Protein AF-A0A1R0H8J6-F1 (afdb_monomer_lite)

Secondary structure (DSSP, 8-state):
-HHHHHHHHHHHHHHHHHHHHHHHHHHHHHHHHHTTS-------SSSGGGSPPPPPB-S-HHHHHHHHHHHHHHHHH-TT--HHHHHHHHHHHB-HHHHHHHHHS-S---

pLDDT: mean 82.16, std 16.61, range [40.5, 96.44]

Structure (mmCIF, N/CA/C/O backbone):
data_AF-A0A1R0H8J6-F1
#
_entry.id   AF-A0A1R0H8J6-F1
#
loop_
_atom_site.group_PDB
_atom_site.id
_atom_site.type_symbol
_atom_site.label_atom_id
_atom_site.label_alt_id
_atom_site.label_comp_id
_atom_site.label_asym_id
_atom_site.label_entity_id
_atom_site.label_seq_id
_atom_site.pdbx_PDB_ins_code
_atom_site.Cartn_x
_atom_site.Cartn_y
_atom_site.Cartn_z
_atom_site.occupancy
_atom_site.B_iso_or_equiv
_atom_site.auth_seq_id
_atom_site.auth_comp_id
_atom_site.auth_asym_id
_atom_site.auth_atom_id
_atom_site.pdbx_PDB_model_num
ATOM 1 N N . MET A 1 1 ? 53.174 -38.639 25.432 1.00 60.72 1 MET A N 1
ATOM 2 C CA . MET A 1 1 ? 52.891 -37.575 26.424 1.00 60.72 1 MET A CA 1
ATOM 3 C C . MET A 1 1 ? 52.262 -36.340 25.769 1.00 60.72 1 MET A C 1
ATOM 5 O O . MET A 1 1 ? 51.313 -35.809 26.323 1.00 60.72 1 MET A O 1
ATOM 9 N N . GLU A 1 2 ? 52.694 -35.931 24.570 1.00 61.66 2 GLU A N 1
ATOM 10 C CA . GLU A 1 2 ? 52.166 -34.741 23.866 1.00 61.66 2 GLU A CA 1
ATOM 11 C C . GLU A 1 2 ? 50.694 -34.831 23.417 1.00 61.66 2 GLU A C 1
ATOM 13 O O . GLU A 1 2 ? 49.959 -33.855 23.548 1.00 61.66 2 GLU A O 1
ATOM 18 N N . VAL A 1 3 ? 50.225 -36.005 22.975 1.00 67.19 3 VAL A N 1
ATOM 19 C CA . VAL A 1 3 ? 48.825 -36.213 22.536 1.00 67.19 3 VAL A CA 1
ATOM 20 C C . VAL A 1 3 ? 47.818 -35.886 23.652 1.00 67.19 3 VAL A C 1
ATOM 22 O O . VAL A 1 3 ? 46.812 -35.226 23.411 1.00 67.19 3 VAL A O 1
ATOM 25 N N . SER A 1 4 ? 48.144 -36.230 24.900 1.00 73.38 4 SER A N 1
ATOM 26 C CA . SER A 1 4 ? 47.299 -35.952 26.070 1.00 73.38 4 SER A CA 1
ATOM 27 C C . SER A 1 4 ? 47.217 -34.453 26.408 1.00 73.38 4 SER A C 1
ATOM 29 O O . SER A 1 4 ? 46.180 -33.967 26.863 1.00 73.38 4 SER A O 1
ATOM 31 N N . MET A 1 5 ? 48.280 -33.685 26.137 1.00 78.81 5 MET A N 1
ATOM 32 C CA . MET A 1 5 ? 48.264 -32.229 26.329 1.00 78.81 5 MET A CA 1
ATOM 33 C C . MET A 1 5 ? 47.375 -31.533 25.292 1.00 78.81 5 MET A C 1
ATOM 35 O O . MET A 1 5 ? 46.633 -30.611 25.637 1.00 78.81 5 MET A O 1
ATOM 39 N N . LEU A 1 6 ? 47.391 -32.012 24.045 1.00 85.69 6 LEU A N 1
ATOM 40 C CA . LEU A 1 6 ? 46.526 -31.508 22.978 1.00 85.69 6 LEU A CA 1
ATOM 41 C C . LEU A 1 6 ? 45.045 -31.828 23.233 1.00 85.69 6 LEU A C 1
ATOM 43 O O . LEU A 1 6 ? 44.179 -30.981 23.007 1.00 85.69 6 LEU A O 1
ATOM 47 N N . GLU A 1 7 ? 44.739 -33.023 23.733 1.00 85.38 7 GLU A N 1
ATOM 48 C CA . GLU A 1 7 ? 43.375 -33.410 24.116 1.00 85.38 7 GLU A CA 1
ATOM 49 C C . GLU A 1 7 ? 42.842 -32.542 25.258 1.00 85.38 7 GLU A C 1
ATOM 51 O O . GLU A 1 7 ? 41.727 -32.023 25.174 1.00 85.38 7 GLU A O 1
ATOM 56 N N . LYS A 1 8 ? 43.665 -32.300 26.285 1.00 87.56 8 LYS A N 1
ATOM 57 C CA . LYS A 1 8 ? 43.319 -31.416 27.404 1.00 87.56 8 LYS A CA 1
ATOM 58 C C . LYS A 1 8 ? 43.091 -29.971 26.948 1.00 87.56 8 LYS A C 1
ATOM 60 O O . LYS A 1 8 ? 42.125 -29.341 27.372 1.00 87.56 8 LYS A O 1
ATOM 65 N N . SER A 1 9 ? 43.934 -29.457 26.051 1.00 90.25 9 SER A N 1
ATOM 66 C CA . SER A 1 9 ? 43.767 -28.124 25.456 1.00 90.25 9 SER A CA 1
ATOM 67 C C . SER A 1 9 ? 42.462 -28.014 24.657 1.00 90.25 9 SER A C 1
ATOM 69 O O . SER A 1 9 ? 41.686 -27.075 24.844 1.00 90.25 9 SER A O 1
ATOM 71 N N . ASN A 1 10 ? 42.158 -29.017 23.830 1.00 91.81 10 ASN A N 1
ATOM 72 C CA . ASN A 1 10 ? 40.910 -29.060 23.071 1.00 91.81 10 ASN A CA 1
ATOM 73 C C . ASN A 1 10 ? 39.675 -29.160 23.968 1.00 91.81 10 ASN A C 1
ATOM 75 O O . ASN A 1 10 ? 38.646 -28.560 23.653 1.00 91.81 10 ASN A O 1
ATOM 79 N N . LEU A 1 11 ? 39.763 -29.902 25.071 1.00 93.00 11 LEU A N 1
ATOM 80 C CA . LEU A 1 11 ? 38.679 -30.008 26.038 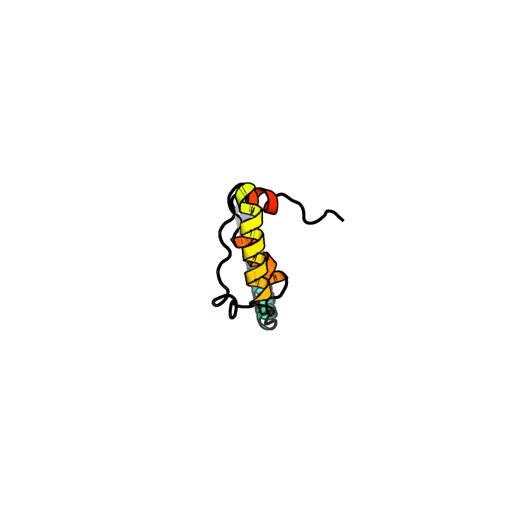1.00 93.00 11 LEU A CA 1
ATOM 81 C C . LEU A 1 11 ? 38.418 -28.662 26.724 1.00 93.00 11 LEU A C 1
ATOM 83 O O . LEU A 1 11 ? 37.272 -28.219 26.758 1.00 93.00 11 LEU A O 1
ATOM 87 N N . ASN A 1 12 ? 39.469 -27.972 27.170 1.00 93.88 12 ASN A N 1
ATOM 88 C CA . ASN A 1 12 ? 39.354 -26.639 27.767 1.00 93.88 12 ASN A CA 1
ATOM 89 C C . ASN A 1 12 ? 38.713 -25.640 26.798 1.00 93.88 12 ASN A C 1
ATOM 91 O O . ASN A 1 12 ? 37.773 -24.941 27.166 1.00 93.88 12 ASN A O 1
ATOM 95 N N . ARG A 1 13 ? 39.140 -25.648 25.531 1.00 93.56 13 ARG A N 1
ATOM 96 C CA . ARG A 1 13 ? 38.556 -24.792 24.492 1.00 93.56 13 ARG A CA 1
ATOM 97 C C . ARG A 1 13 ? 37.073 -25.094 24.256 1.00 93.56 13 ARG A C 1
ATOM 99 O O . ARG A 1 13 ? 36.280 -24.183 24.050 1.00 93.56 13 ARG A O 1
ATOM 106 N N . LYS A 1 14 ? 36.673 -26.371 24.273 1.00 92.12 14 LYS A N 1
ATOM 107 C CA . LYS A 1 14 ? 35.258 -26.763 24.137 1.00 92.12 14 LYS A CA 1
ATOM 108 C C . LYS A 1 14 ? 34.418 -26.279 25.320 1.00 92.12 14 LYS A C 1
ATOM 110 O O . LYS A 1 14 ? 33.290 -25.843 25.102 1.00 92.12 14 LYS A O 1
ATOM 115 N N . ILE A 1 15 ? 34.960 -26.343 26.536 1.00 95.81 15 ILE A N 1
ATOM 116 C CA . ILE A 1 15 ? 34.291 -25.858 27.751 1.00 95.81 15 ILE A CA 1
ATOM 117 C C . ILE A 1 15 ? 34.089 -24.343 27.677 1.00 95.81 15 ILE A C 1
ATOM 119 O O . ILE A 1 15 ? 32.974 -23.872 27.880 1.00 95.81 15 ILE A O 1
ATOM 123 N N . GLU A 1 16 ? 35.128 -23.596 27.310 1.00 95.12 16 GLU A N 1
ATOM 124 C CA . GLU A 1 16 ? 35.064 -22.138 27.164 1.00 95.12 16 GLU A CA 1
ATOM 125 C C . GLU A 1 16 ? 34.020 -21.722 26.115 1.00 95.12 16 GLU A C 1
ATOM 127 O O . GLU A 1 16 ? 33.158 -20.884 26.377 1.00 95.12 16 GLU A O 1
ATOM 132 N N . VAL A 1 17 ? 34.009 -22.386 24.953 1.00 94.81 17 VAL A N 1
ATOM 133 C CA . VAL A 1 17 ? 32.996 -22.145 23.912 1.00 94.81 17 VAL A CA 1
ATOM 134 C C . VAL A 1 17 ? 31.582 -22.441 24.418 1.00 94.81 17 VAL A C 1
ATOM 136 O O . VAL A 1 17 ? 30.652 -21.693 24.111 1.00 94.81 17 VAL A O 1
ATOM 139 N N . ALA A 1 18 ? 31.391 -23.511 25.192 1.00 95.06 18 ALA A N 1
ATOM 140 C CA . ALA A 1 18 ? 30.084 -23.850 25.748 1.00 95.06 18 ALA A CA 1
ATOM 141 C C . ALA A 1 18 ? 29.602 -22.808 26.774 1.00 95.06 18 ALA A C 1
ATOM 143 O O . ALA A 1 18 ? 28.419 -22.454 26.774 1.00 95.06 18 ALA A O 1
ATOM 144 N N . GLN A 1 19 ? 30.507 -22.279 27.602 1.00 95.38 19 GLN A N 1
ATOM 145 C CA . GLN A 1 19 ? 30.206 -21.210 28.557 1.00 95.38 19 GLN A CA 1
ATOM 146 C C . GLN A 1 19 ? 29.795 -19.928 27.832 1.00 95.38 19 GLN A C 1
ATOM 148 O O . GLN A 1 19 ? 28.710 -19.413 28.089 1.00 95.38 19 GLN A O 1
ATOM 153 N N . ILE A 1 20 ? 30.582 -19.484 26.847 1.00 96.44 20 ILE A N 1
ATOM 154 C CA . ILE A 1 20 ? 30.263 -18.298 26.034 1.00 96.44 20 ILE A CA 1
ATOM 155 C C . ILE A 1 20 ? 28.891 -18.445 25.370 1.00 96.44 20 ILE A C 1
ATOM 157 O O . ILE A 1 20 ? 28.079 -17.521 25.398 1.00 96.44 20 ILE A O 1
ATOM 161 N N . LYS A 1 21 ? 28.596 -19.621 24.802 1.00 93.88 21 LYS A N 1
ATOM 162 C CA . LYS A 1 21 ? 27.307 -19.877 24.150 1.00 93.88 21 LYS A CA 1
ATOM 163 C C . LYS A 1 21 ? 26.140 -19.793 25.139 1.00 93.88 21 LYS A C 1
ATOM 165 O O . LYS A 1 21 ? 25.091 -19.255 24.799 1.00 93.88 21 LYS A O 1
ATOM 170 N N . THR A 1 22 ? 26.327 -20.316 26.348 1.00 94.94 22 THR A N 1
ATOM 171 C CA . THR A 1 22 ? 25.311 -20.295 27.410 1.00 94.94 22 THR A CA 1
ATOM 172 C C . THR A 1 22 ? 25.025 -18.865 27.865 1.00 94.94 22 THR A C 1
ATOM 174 O O . THR A 1 22 ? 23.866 -18.460 27.913 1.00 94.94 22 THR A O 1
ATOM 177 N N . GLU A 1 23 ? 26.072 -18.078 28.112 1.00 94.31 23 GLU A N 1
ATOM 178 C CA . GLU A 1 23 ? 25.958 -16.667 28.492 1.00 94.31 23 GLU A CA 1
ATOM 179 C C . GLU A 1 23 ? 25.282 -15.832 27.395 1.00 94.31 23 GLU A C 1
ATOM 181 O O . GLU A 1 23 ? 24.397 -15.030 27.686 1.00 94.31 23 GLU A O 1
ATOM 186 N N . TYR A 1 24 ? 25.626 -16.072 26.126 1.00 94.12 24 TYR A N 1
ATOM 187 C CA . TYR A 1 24 ? 25.006 -15.405 24.979 1.00 94.12 24 TYR A CA 1
ATOM 188 C C . TYR A 1 24 ? 23.499 -15.676 24.887 1.00 94.12 24 TYR A C 1
ATOM 190 O O . TYR A 1 24 ? 22.706 -14.748 24.724 1.00 94.12 24 TYR A O 1
ATOM 198 N N . TYR A 1 25 ? 23.079 -16.938 25.031 1.00 93.38 25 TYR A N 1
ATOM 199 C CA . TYR A 1 25 ? 21.651 -17.264 25.038 1.00 93.38 25 TYR A CA 1
ATOM 200 C C . TYR A 1 25 ? 20.925 -16.672 26.246 1.00 93.38 25 TYR A C 1
ATOM 202 O O . TYR A 1 25 ? 19.789 -16.222 26.094 1.00 93.38 25 TYR A O 1
ATOM 210 N N . ARG A 1 26 ? 21.572 -16.622 27.419 1.00 91.81 26 ARG A N 1
ATOM 211 C CA . ARG A 1 26 ? 21.002 -15.978 28.607 1.00 91.81 26 ARG A CA 1
ATOM 212 C C . ARG A 1 26 ? 20.765 -14.485 28.368 1.00 91.81 26 ARG A C 1
ATOM 214 O O . ARG A 1 26 ? 19.650 -14.023 28.579 1.00 91.81 26 ARG A O 1
ATOM 221 N N . GLN A 1 27 ? 21.756 -13.771 27.831 1.00 90.06 27 GLN A N 1
ATOM 222 C CA . GLN A 1 27 ? 21.631 -12.346 27.495 1.00 90.06 27 GLN A CA 1
ATOM 223 C C . GLN A 1 27 ? 20.503 -12.084 26.487 1.00 90.06 27 GLN A C 1
ATOM 225 O O . GLN A 1 27 ? 19.745 -11.133 26.650 1.00 90.06 27 GLN A O 1
ATOM 230 N N . ILE A 1 28 ? 20.343 -12.932 25.462 1.00 86.12 28 ILE A N 1
ATOM 231 C CA . ILE A 1 28 ? 19.224 -12.807 24.511 1.00 86.12 28 ILE A CA 1
ATOM 232 C C . ILE A 1 28 ? 17.874 -13.019 25.202 1.00 86.12 28 ILE A C 1
ATOM 234 O O . ILE A 1 28 ? 16.926 -12.298 24.894 1.00 86.12 28 ILE A O 1
ATOM 238 N N . SER A 1 29 ? 17.771 -13.998 26.105 1.00 84.12 29 SER A N 1
ATOM 239 C CA . SER A 1 29 ? 16.536 -14.250 26.855 1.00 84.12 29 SER A CA 1
ATOM 240 C C . SER A 1 29 ? 16.175 -13.055 27.731 1.00 84.12 29 SER A C 1
ATOM 242 O O . SER A 1 29 ? 15.065 -12.552 27.629 1.00 84.12 29 SER A O 1
ATOM 244 N N . GLU A 1 30 ? 17.130 -12.539 28.507 1.00 85.06 30 GLU A N 1
ATOM 245 C CA . GLU A 1 30 ? 16.944 -11.368 29.374 1.00 85.06 30 GLU A CA 1
ATOM 246 C C . GLU A 1 30 ? 16.543 -10.120 28.564 1.00 85.06 30 GLU A C 1
ATOM 248 O O . GLU A 1 30 ? 15.624 -9.389 28.942 1.00 85.06 30 GLU A O 1
ATOM 253 N N . LEU A 1 31 ? 17.170 -9.902 27.400 1.00 78.00 31 LEU A N 1
ATOM 254 C CA . LEU A 1 31 ? 16.806 -8.815 26.486 1.00 78.00 31 LEU A CA 1
ATOM 255 C C . LEU A 1 31 ? 15.403 -8.996 25.889 1.00 78.00 31 LEU A C 1
ATOM 257 O O . LEU A 1 31 ? 14.677 -8.013 25.743 1.00 78.00 31 LEU A O 1
ATOM 261 N N . ASN A 1 32 ? 14.997 -10.217 25.545 1.00 70.50 32 ASN A N 1
ATOM 262 C CA . ASN A 1 32 ? 13.650 -10.480 25.037 1.00 70.50 32 ASN A CA 1
ATOM 263 C C . ASN A 1 32 ? 12.584 -10.354 26.130 1.00 70.50 32 ASN A C 1
ATOM 265 O O . ASN A 1 32 ? 11.529 -9.789 25.856 1.00 70.50 32 ASN A O 1
ATOM 269 N N . ASP A 1 33 ? 12.866 -10.783 27.358 1.00 65.56 33 ASP A N 1
ATOM 270 C CA . ASP A 1 33 ? 11.950 -10.631 28.491 1.00 65.56 33 ASP A CA 1
ATOM 271 C C . ASP A 1 33 ? 11.751 -9.147 28.836 1.00 65.56 33 ASP A C 1
ATOM 273 O O . ASP A 1 33 ? 10.617 -8.709 29.031 1.00 65.56 33 ASP A O 1
ATOM 277 N N . SER A 1 34 ? 12.809 -8.328 28.770 1.00 58.12 34 SER A N 1
ATOM 278 C CA . SER A 1 34 ? 12.708 -6.866 28.944 1.00 58.12 34 SER A CA 1
ATOM 279 C C . SER A 1 34 ? 11.901 -6.150 27.846 1.00 58.12 34 SER A C 1
ATOM 281 O O . SER A 1 34 ? 11.381 -5.060 28.073 1.00 58.12 34 SER A O 1
ATOM 283 N N . ARG A 1 35 ? 11.736 -6.772 26.669 1.00 55.28 35 ARG A N 1
ATOM 284 C CA . ARG A 1 35 ? 10.888 -6.270 25.571 1.00 55.28 35 ARG A CA 1
ATOM 285 C C . ARG A 1 35 ? 9.414 -6.645 25.720 1.00 55.28 35 ARG A C 1
ATOM 287 O O . ARG A 1 35 ? 8.604 -6.172 24.931 1.00 55.28 35 ARG A O 1
ATOM 294 N N . THR A 1 36 ? 9.046 -7.473 26.701 1.00 52.16 36 THR A N 1
ATOM 295 C CA . THR A 1 36 ? 7.637 -7.850 26.933 1.00 52.16 36 THR A CA 1
ATOM 296 C C . THR A 1 36 ? 6.862 -6.848 27.793 1.00 52.16 36 THR A C 1
ATOM 298 O O . THR A 1 36 ? 5.641 -6.947 27.878 1.00 52.16 36 THR A O 1
ATOM 301 N N . SER A 1 37 ? 7.537 -5.854 28.381 1.00 52.59 37 SER A N 1
ATOM 302 C CA . SER A 1 37 ? 6.900 -4.744 29.110 1.00 52.59 37 SER A CA 1
ATOM 303 C C . SER A 1 37 ? 6.636 -3.500 28.263 1.00 52.59 37 SER A C 1
ATOM 305 O O . SER A 1 37 ? 5.858 -2.648 28.685 1.00 52.59 37 SER A O 1
ATOM 307 N N . ASP A 1 38 ? 7.195 -3.424 27.057 1.00 45.88 38 ASP A N 1
ATOM 308 C CA . ASP A 1 38 ? 6.718 -2.476 26.063 1.00 45.88 38 ASP A CA 1
ATOM 309 C C . ASP A 1 38 ? 5.674 -3.194 25.215 1.00 45.88 38 ASP A C 1
ATOM 311 O O . ASP A 1 38 ? 5.973 -3.833 24.203 1.00 45.88 38 ASP A O 1
ATOM 315 N N . ASP A 1 39 ? 4.415 -3.032 25.619 1.00 47.84 39 ASP A N 1
ATOM 316 C CA . ASP A 1 39 ? 3.285 -2.953 24.697 1.00 47.84 39 ASP A CA 1
ATOM 317 C C . ASP A 1 39 ? 3.548 -1.793 23.719 1.00 47.84 39 ASP A C 1
ATOM 319 O O . ASP A 1 39 ? 2.876 -0.763 23.696 1.00 47.84 39 ASP A O 1
ATOM 323 N N . SER A 1 40 ? 4.571 -1.945 22.877 1.00 47.19 40 SER A N 1
ATOM 324 C CA . SER A 1 40 ? 4.555 -1.351 21.565 1.00 47.19 40 SER A CA 1
ATOM 325 C C . SER A 1 40 ? 3.430 -2.079 20.866 1.00 47.19 40 SER A C 1
ATOM 327 O O . SER A 1 40 ? 3.608 -3.140 20.263 1.00 47.19 40 SER A O 1
ATOM 329 N N . SER A 1 41 ? 2.244 -1.496 21.019 1.00 44.69 41 SER A N 1
ATOM 330 C CA . SER A 1 41 ? 1.149 -1.538 20.079 1.00 44.69 41 SER A CA 1
ATOM 331 C C . SER A 1 41 ? 1.729 -1.282 18.680 1.00 44.69 41 SER A C 1
ATOM 333 O O . SER A 1 41 ? 1.568 -0.217 18.079 1.00 44.69 41 SER A O 1
ATOM 335 N N . CYS A 1 42 ? 2.376 -2.297 18.112 1.00 40.50 42 CYS A N 1
ATOM 336 C CA . CYS A 1 42 ? 2.378 -2.546 16.696 1.00 40.50 42 CYS A CA 1
ATOM 337 C C . CYS A 1 42 ? 0.910 -2.792 16.401 1.00 40.50 42 CYS A C 1
ATOM 339 O O . CYS A 1 42 ? 0.401 -3.896 16.596 1.00 40.50 42 CYS A O 1
ATOM 341 N N . GLY A 1 43 ? 0.219 -1.683 16.118 1.00 42.91 43 GLY A N 1
ATOM 342 C CA . GLY A 1 43 ? -1.221 -1.576 16.048 1.00 42.91 43 GLY A CA 1
ATOM 343 C C . GLY A 1 43 ? -1.751 -2.710 15.203 1.00 42.91 43 GLY A C 1
ATOM 344 O O . GLY A 1 43 ? -1.752 -2.650 13.973 1.00 42.91 43 GLY A O 1
ATOM 345 N N . ARG A 1 44 ? -2.195 -3.764 15.885 1.00 42.06 44 ARG A N 1
ATOM 346 C CA . ARG A 1 44 ? -2.857 -4.903 15.288 1.00 42.06 44 ARG A CA 1
ATOM 347 C C . ARG A 1 44 ? -4.169 -4.373 14.741 1.00 42.06 44 ARG A C 1
ATOM 349 O O . ARG A 1 44 ? -5.160 -4.257 15.454 1.00 42.06 44 ARG A O 1
ATOM 356 N N . SER A 1 45 ? -4.108 -3.969 13.476 1.00 50.44 45 SER A N 1
ATOM 357 C CA . SER A 1 45 ? -5.159 -3.993 12.465 1.00 50.44 45 SER A CA 1
ATOM 358 C C . SER A 1 45 ? -6.571 -4.141 13.038 1.00 50.44 45 SER A C 1
ATOM 360 O O . SER A 1 45 ? -7.134 -5.235 13.071 1.00 50.44 45 SER A O 1
ATOM 362 N N . THR A 1 46 ? -7.157 -3.044 13.519 1.00 45.06 46 THR A N 1
ATOM 363 C CA . THR A 1 46 ? -8.534 -3.075 14.050 1.00 45.06 46 THR A CA 1
ATOM 364 C C . THR A 1 46 ? -9.467 -2.006 13.488 1.00 45.06 46 THR A C 1
ATOM 366 O O . THR A 1 46 ? -10.642 -2.014 13.834 1.00 45.06 46 THR A O 1
ATOM 369 N N . LYS A 1 47 ? -9.039 -1.157 12.538 1.00 50.81 47 LYS A N 1
ATOM 370 C CA . LYS A 1 47 ? -9.970 -0.236 11.839 1.00 50.81 47 LYS A CA 1
ATOM 371 C C . LYS A 1 47 ? -9.823 -0.100 10.322 1.00 50.81 47 LYS A C 1
ATOM 373 O O . LYS A 1 47 ? -10.641 0.585 9.722 1.00 50.81 47 LYS A O 1
ATOM 378 N N . ILE A 1 48 ? -8.865 -0.769 9.676 1.00 54.94 48 ILE A N 1
ATOM 379 C CA . ILE A 1 48 ? -8.737 -0.694 8.204 1.00 54.94 48 ILE A CA 1
ATOM 380 C C . ILE A 1 48 ? -9.725 -1.639 7.497 1.00 54.94 48 ILE A C 1
ATOM 382 O O . ILE A 1 48 ? -10.104 -1.386 6.363 1.00 54.94 48 ILE A O 1
ATOM 386 N N . LYS A 1 49 ? -10.233 -2.680 8.177 1.00 60.72 49 LYS A N 1
ATOM 387 C CA . LYS A 1 49 ? -11.134 -3.686 7.575 1.00 60.72 49 LYS A CA 1
ATOM 388 C C . LYS A 1 49 ? -12.430 -3.115 6.977 1.00 60.72 49 LYS A C 1
ATOM 390 O O . LYS A 1 49 ? -13.038 -3.775 6.146 1.00 60.72 49 LYS A O 1
ATOM 395 N N . ASN A 1 50 ? -12.825 -1.907 7.385 1.00 76.19 50 ASN A N 1
ATOM 396 C CA . ASN A 1 50 ? -14.051 -1.252 6.926 1.00 76.19 50 ASN A CA 1
ATOM 397 C C . ASN A 1 50 ? -13.786 -0.120 5.921 1.00 76.19 50 ASN A C 1
ATOM 399 O O . ASN A 1 50 ? -14.733 0.532 5.493 1.00 76.19 50 ASN A O 1
ATOM 403 N N . VAL A 1 51 ? -12.523 0.149 5.574 1.00 84.94 51 VAL A N 1
ATOM 404 C CA . VAL A 1 51 ? -12.178 1.152 4.563 1.00 84.94 51 VAL A CA 1
ATOM 405 C C . VAL A 1 51 ? -12.222 0.478 3.190 1.00 8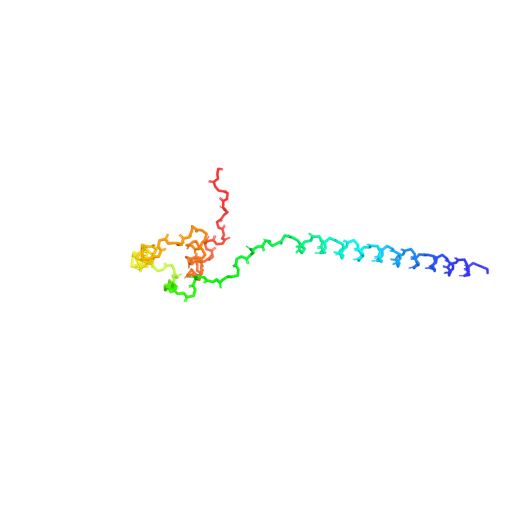4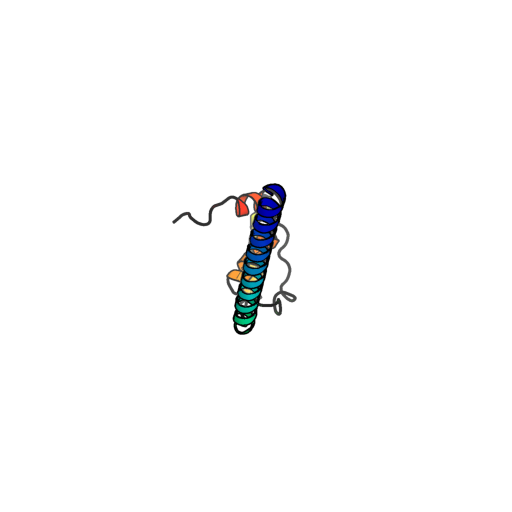.94 51 VAL A C 1
ATOM 407 O O . VAL A 1 51 ? -11.610 -0.580 3.021 1.00 84.94 51 VAL A O 1
ATOM 410 N N . PRO A 1 52 ? -12.916 1.060 2.199 1.00 85.88 52 PRO A N 1
ATOM 411 C CA . PRO A 1 52 ? -12.895 0.574 0.832 1.00 85.88 52 PRO A CA 1
ATOM 412 C C . PRO A 1 52 ? -11.463 0.474 0.312 1.00 85.88 52 PRO A C 1
ATOM 414 O O . PRO A 1 52 ? -10.648 1.379 0.500 1.00 85.88 52 PRO A O 1
ATOM 417 N N . LYS A 1 53 ? -11.162 -0.632 -0.366 1.00 90.38 53 LYS A N 1
ATOM 418 C CA . LYS A 1 53 ? -9.856 -0.829 -0.988 1.00 90.38 53 LYS A CA 1
ATOM 419 C C . LYS A 1 53 ? -9.664 0.175 -2.126 1.00 90.38 53 LYS A C 1
ATOM 421 O O . LYS A 1 53 ? -10.542 0.325 -2.975 1.00 90.38 53 LYS A O 1
ATOM 426 N N . ILE A 1 54 ? -8.497 0.816 -2.169 1.00 93.38 54 ILE A N 1
ATOM 427 C CA . ILE A 1 54 ? -8.116 1.687 -3.284 1.00 93.38 54 ILE A CA 1
ATOM 428 C C . ILE A 1 54 ? -7.895 0.814 -4.538 1.00 93.38 54 ILE A C 1
ATOM 430 O O . ILE A 1 54 ? -7.176 -0.189 -4.454 1.00 93.38 54 ILE A O 1
ATOM 434 N N . PRO A 1 55 ? -8.495 1.159 -5.696 1.00 92.00 55 PRO A N 1
ATOM 435 C CA . PRO A 1 55 ? -8.248 0.454 -6.950 1.00 92.00 55 PRO A CA 1
ATOM 436 C C . PRO A 1 55 ? -6.760 0.426 -7.306 1.00 92.00 55 PRO A C 1
ATOM 438 O O . PRO A 1 55 ? -6.037 1.385 -7.048 1.00 92.00 55 PRO A O 1
ATOM 441 N N . ILE A 1 56 ? -6.306 -0.661 -7.924 1.00 93.88 56 ILE A N 1
ATOM 442 C CA . ILE A 1 56 ? -4.898 -0.816 -8.299 1.00 93.88 56 ILE A CA 1
ATOM 443 C C . ILE A 1 56 ? -4.495 0.240 -9.340 1.00 93.88 56 ILE A C 1
ATOM 445 O O . ILE A 1 56 ? -5.248 0.510 -10.279 1.00 93.88 56 ILE A O 1
ATOM 449 N N . PHE A 1 57 ? -3.290 0.793 -9.195 1.00 93.69 57 PHE A N 1
ATOM 450 C CA . PHE A 1 57 ? -2.676 1.698 -10.161 1.00 93.69 57 PHE A CA 1
ATOM 451 C C . PHE A 1 57 ? -1.365 1.125 -10.717 1.00 93.69 57 PHE A C 1
ATOM 453 O O . PHE A 1 57 ? -0.435 0.820 -9.973 1.00 93.69 57 PHE A O 1
ATOM 460 N N . GLU A 1 58 ? -1.304 1.017 -12.046 1.00 89.88 58 GLU A N 1
ATOM 461 C CA . GLU A 1 58 ? -0.186 0.465 -12.831 1.00 89.88 58 GLU A CA 1
ATOM 462 C C . GLU A 1 58 ? 0.306 1.492 -13.870 1.00 89.88 58 GLU A C 1
ATOM 464 O O . GLU A 1 58 ? 0.398 1.190 -15.054 1.00 89.88 58 GLU A O 1
ATOM 469 N N . GLU A 1 59 ? 0.544 2.744 -13.462 1.00 84.56 59 GLU A N 1
ATOM 470 C CA . GLU A 1 59 ? 1.189 3.779 -14.306 1.00 84.56 59 GLU A CA 1
ATOM 471 C C . GLU A 1 59 ? 0.371 4.280 -15.524 1.00 84.56 59 GLU A C 1
ATOM 473 O O . GLU A 1 59 ? 0.838 5.050 -16.362 1.00 84.56 59 GLU A O 1
ATOM 478 N N . LYS A 1 60 ? -0.909 3.919 -15.630 1.00 85.56 60 LYS A N 1
ATOM 479 C CA . LYS A 1 60 ? -1.768 4.370 -16.737 1.00 85.56 60 LYS A CA 1
ATOM 480 C C . LYS A 1 60 ? -2.166 5.843 -16.574 1.00 85.56 60 LYS A C 1
ATOM 482 O O . LYS A 1 60 ? -3.178 6.143 -15.933 1.00 85.56 60 LYS A O 1
ATOM 487 N N . LEU A 1 61 ? -1.427 6.749 -17.225 1.00 82.44 61 LEU A N 1
ATOM 488 C CA . LEU A 1 61 ? -1.631 8.212 -17.189 1.00 82.44 61 LEU A CA 1
ATOM 489 C C . LEU A 1 61 ? -3.088 8.641 -17.437 1.00 82.44 61 LEU A C 1
ATOM 491 O O . LEU A 1 61 ? -3.628 9.460 -16.699 1.00 82.44 61 LEU A O 1
ATOM 495 N N . ILE A 1 62 ? -3.765 8.029 -18.414 1.00 85.94 62 ILE A N 1
ATOM 496 C CA . ILE A 1 62 ? -5.168 8.336 -18.763 1.00 85.94 62 ILE A CA 1
ATOM 497 C C . ILE A 1 62 ? -6.116 8.070 -17.579 1.00 85.94 62 ILE A C 1
ATOM 499 O O . ILE A 1 62 ? -7.127 8.748 -17.401 1.00 85.94 62 ILE A O 1
ATOM 503 N N . THR A 1 63 ? -5.790 7.082 -16.745 1.00 88.81 63 THR A N 1
ATOM 504 C CA . THR A 1 63 ? -6.603 6.695 -15.585 1.00 88.81 63 THR A CA 1
ATOM 505 C C . THR A 1 63 ? -6.170 7.370 -14.288 1.00 88.81 63 THR A C 1
ATOM 507 O O . THR A 1 63 ? -6.926 7.327 -13.319 1.00 88.81 63 THR A O 1
ATOM 510 N N . PHE A 1 64 ? -5.012 8.042 -14.269 1.00 90.62 64 PHE A N 1
ATOM 511 C CA . PHE A 1 64 ? -4.445 8.647 -13.063 1.00 90.62 64 PHE A CA 1
ATOM 512 C C . PHE A 1 64 ? -5.396 9.660 -12.418 1.00 90.62 64 PHE A C 1
ATOM 514 O O . PHE A 1 64 ? -5.653 9.581 -11.222 1.00 90.62 64 PHE A O 1
ATOM 521 N N . GLY A 1 65 ? -6.002 10.555 -13.208 1.00 93.50 65 GLY A N 1
ATOM 522 C CA . GLY A 1 65 ? -6.953 11.542 -12.682 1.00 93.50 65 GLY A CA 1
ATOM 523 C C . GLY A 1 65 ? -8.186 10.904 -12.028 1.00 93.50 65 GLY A C 1
ATOM 524 O O . GLY A 1 65 ? -8.628 11.346 -10.968 1.00 93.50 65 GLY A O 1
ATOM 525 N N . ARG A 1 66 ? -8.715 9.822 -12.620 1.00 93.62 66 ARG A N 1
ATOM 526 C CA . ARG A 1 66 ? -9.849 9.068 -12.055 1.00 93.62 66 ARG A CA 1
ATOM 527 C C . ARG A 1 66 ? -9.451 8.330 -10.781 1.00 93.62 66 ARG A C 1
ATOM 529 O O . ARG A 1 66 ? -10.196 8.360 -9.807 1.00 93.62 66 ARG A O 1
ATOM 536 N N . TRP A 1 67 ? -8.275 7.709 -10.786 1.00 95.25 67 TRP A N 1
ATOM 537 C CA . TRP A 1 67 ? -7.727 7.018 -9.626 1.00 95.25 67 TRP A CA 1
ATOM 538 C C . TRP A 1 67 ? -7.511 7.985 -8.455 1.00 95.25 67 TRP A C 1
ATOM 540 O O . TRP A 1 67 ? -8.028 7.746 -7.367 1.00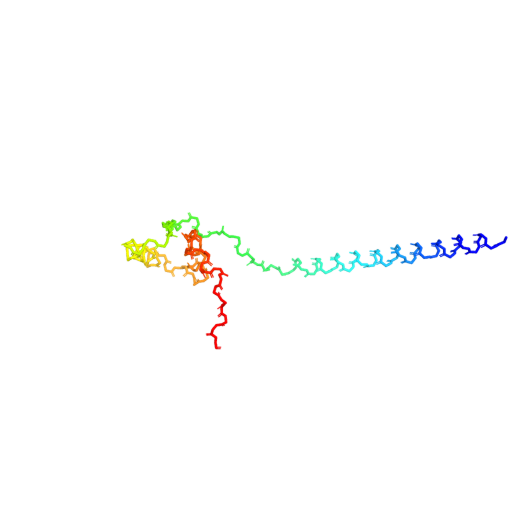 95.25 67 TRP A O 1
ATOM 550 N N . LEU A 1 68 ? -6.865 9.130 -8.698 1.00 95.12 68 LEU A N 1
ATOM 551 C CA . LEU A 1 68 ? -6.615 10.153 -7.681 1.00 95.12 68 LEU A CA 1
ATOM 552 C C . LEU A 1 68 ? -7.918 10.702 -7.086 1.00 95.12 68 LEU A C 1
ATOM 554 O O . LEU A 1 68 ? -7.993 10.920 -5.877 1.00 95.12 68 LEU A O 1
ATOM 558 N N . LYS A 1 69 ? -8.955 10.900 -7.912 1.00 95.12 69 LYS A N 1
ATOM 559 C CA . LYS A 1 69 ? -10.284 11.299 -7.426 1.00 95.12 69 LYS A CA 1
ATOM 560 C C . LYS A 1 69 ? -10.863 10.252 -6.468 1.00 95.12 69 LYS A C 1
ATOM 562 O O . LYS A 1 69 ? -11.297 10.617 -5.384 1.00 95.12 69 LYS A O 1
ATOM 567 N N . GLY A 1 70 ? -10.796 8.969 -6.827 1.00 94.44 70 GLY A N 1
ATOM 568 C CA . GLY A 1 70 ? -11.262 7.877 -5.966 1.00 94.44 70 GLY A CA 1
ATOM 569 C C . GLY A 1 70 ? -10.497 7.785 -4.642 1.00 94.44 70 GLY A C 1
ATOM 570 O O . GLY A 1 70 ? -11.105 7.601 -3.592 1.00 94.44 70 GLY A O 1
ATOM 571 N N . VAL A 1 71 ? -9.174 7.984 -4.662 1.00 95.50 71 VAL A N 1
ATOM 572 C CA . VAL A 1 71 ? -8.354 8.052 -3.437 1.00 95.50 71 VAL A CA 1
ATOM 573 C C . VAL A 1 71 ? -8.809 9.200 -2.531 1.00 95.50 71 VAL A C 1
ATOM 575 O O . VAL A 1 71 ? -8.997 8.995 -1.332 1.00 95.50 71 VAL A O 1
ATOM 578 N N . LYS A 1 72 ? -9.022 10.398 -3.097 1.00 95.38 72 LYS A N 1
ATOM 579 C CA . LYS A 1 72 ? -9.510 11.565 -2.344 1.00 95.38 72 LYS A CA 1
ATOM 580 C C . LYS A 1 72 ? -10.881 11.312 -1.726 1.00 95.38 72 LYS A C 1
ATOM 582 O O . LYS A 1 72 ? -11.038 11.523 -0.528 1.00 95.38 72 LYS A O 1
ATOM 587 N N . GLU A 1 73 ? -11.825 10.788 -2.506 1.00 95.62 73 GLU A N 1
ATOM 588 C CA . GLU A 1 73 ? -13.170 10.451 -2.028 1.00 95.62 73 GLU A CA 1
ATOM 589 C C . GLU A 1 73 ? -13.113 9.463 -0.848 1.00 95.62 73 GLU A C 1
ATOM 591 O O . GLU A 1 73 ? -13.809 9.650 0.149 1.00 95.62 73 GLU A O 1
ATOM 596 N N . ILE A 1 74 ? -12.240 8.448 -0.891 1.00 93.81 74 ILE A N 1
ATOM 597 C CA . ILE A 1 74 ? -12.044 7.534 0.246 1.00 93.81 74 ILE A CA 1
ATOM 598 C C . ILE A 1 74 ? -11.507 8.295 1.467 1.00 93.81 74 ILE A C 1
ATOM 600 O O . ILE A 1 74 ? -12.011 8.121 2.571 1.00 93.81 74 ILE A O 1
ATOM 604 N N . PHE A 1 75 ? -10.508 9.161 1.320 1.00 94.75 75 PHE A N 1
ATOM 605 C CA . PHE A 1 75 ? -9.940 9.862 2.478 1.00 94.75 75 PHE A CA 1
ATOM 606 C C . PHE A 1 75 ? -10.892 10.888 3.099 1.00 94.75 75 PHE A C 1
ATOM 608 O O . PHE A 1 75 ? -10.899 11.034 4.322 1.00 94.75 75 PHE A O 1
ATOM 615 N N . GLU A 1 76 ? -11.730 11.535 2.293 1.00 94.75 76 GLU A N 1
ATOM 616 C CA . GLU A 1 76 ? -12.779 12.447 2.761 1.00 94.75 76 GLU A CA 1
ATOM 617 C C . GLU A 1 76 ? -13.876 11.708 3.542 1.00 94.75 76 GLU A C 1
ATOM 619 O O . GLU A 1 76 ? -14.331 12.192 4.577 1.00 94.75 76 GLU A O 1
ATOM 624 N N . ASN A 1 77 ? -14.256 10.502 3.106 1.00 94.44 77 ASN A N 1
ATOM 625 C CA . ASN A 1 77 ? -15.271 9.687 3.786 1.00 94.44 77 ASN A CA 1
ATOM 626 C C . ASN A 1 77 ? -14.749 8.978 5.050 1.00 94.44 77 ASN A C 1
ATOM 628 O O . ASN A 1 77 ? -15.538 8.519 5.878 1.00 94.44 77 ASN A O 1
ATOM 632 N N . TYR A 1 78 ? -13.427 8.893 5.226 1.00 93.56 78 TYR A N 1
ATOM 633 C CA . TYR A 1 78 ? -12.787 8.225 6.361 1.00 93.56 78 TYR A CA 1
ATOM 634 C C . TYR A 1 78 ? -11.788 9.161 7.070 1.00 93.56 78 TYR A C 1
ATOM 636 O O . TYR A 1 78 ? -10.600 8.844 7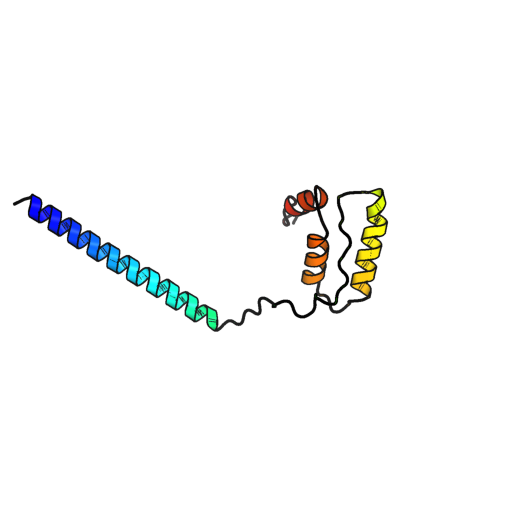.175 1.00 93.56 78 TYR A O 1
ATOM 644 N N . PRO A 1 79 ? -12.251 10.290 7.653 1.00 90.62 79 PRO A N 1
ATOM 645 C CA . PRO A 1 79 ? -11.380 11.332 8.215 1.00 90.62 79 PRO A CA 1
ATOM 646 C C . PRO A 1 79 ? -10.584 10.881 9.448 1.00 90.62 79 PRO A C 1
ATOM 648 O O . PRO A 1 79 ? -9.632 11.537 9.854 1.00 90.62 79 PRO A O 1
ATOM 651 N N . LYS A 1 80 ? -10.957 9.746 10.052 1.00 90.62 80 LYS A N 1
ATOM 652 C CA . LYS A 1 80 ? -10.244 9.138 11.187 1.00 90.62 80 LYS A CA 1
ATOM 653 C C . LYS A 1 80 ? -8.943 8.440 10.775 1.00 90.62 80 LYS A C 1
ATOM 655 O O . LYS A 1 80 ? -8.220 7.974 11.653 1.00 90.62 80 LYS A O 1
ATOM 660 N N . LEU A 1 81 ? -8.672 8.317 9.473 1.00 91.19 81 LEU A N 1
ATOM 661 C CA . LEU A 1 81 ? -7.415 7.772 8.981 1.00 91.19 81 LEU A CA 1
ATOM 662 C C . LEU A 1 81 ? -6.287 8.768 9.229 1.00 91.19 81 LEU A C 1
ATOM 664 O O . LEU A 1 81 ? -6.333 9.907 8.763 1.00 91.19 81 LEU A O 1
ATOM 668 N N . ASN A 1 82 ? -5.257 8.315 9.935 1.00 91.94 82 ASN A N 1
ATOM 669 C CA . ASN A 1 82 ? -4.024 9.079 10.061 1.00 91.94 82 ASN A CA 1
ATOM 670 C C . ASN A 1 82 ? -3.191 8.981 8.770 1.00 91.94 82 ASN A C 1
ATOM 672 O O . ASN A 1 82 ? -3.440 8.140 7.901 1.00 91.94 82 ASN A O 1
ATOM 676 N N . ASP A 1 83 ? -2.180 9.835 8.641 1.00 91.94 83 ASP A N 1
ATOM 677 C CA . ASP A 1 83 ? -1.406 9.911 7.400 1.00 91.94 83 ASP A CA 1
ATOM 678 C C . ASP A 1 83 ? -0.588 8.648 7.128 1.00 91.94 83 ASP A C 1
ATOM 680 O O . ASP A 1 83 ? -0.403 8.274 5.973 1.00 91.94 83 ASP A O 1
ATOM 684 N N . PHE A 1 84 ? -0.163 7.937 8.174 1.00 91.44 84 PHE A N 1
ATOM 685 C CA . PHE A 1 84 ? 0.500 6.643 8.025 1.00 91.44 84 PHE A CA 1
ATOM 686 C C . PHE A 1 84 ? -0.431 5.602 7.381 1.00 91.44 84 PHE A C 1
ATOM 688 O O . PHE A 1 84 ? -0.044 4.930 6.428 1.00 91.44 84 PHE A O 1
ATOM 695 N N . GLN A 1 85 ? -1.683 5.511 7.836 1.00 92.25 85 GLN A N 1
ATOM 696 C CA . GLN A 1 85 ? -2.694 4.614 7.271 1.00 92.25 85 GLN A CA 1
ATOM 697 C C . GLN A 1 85 ? -3.048 4.996 5.831 1.00 92.25 85 GLN A C 1
ATOM 699 O O . GLN A 1 85 ? -3.150 4.119 4.975 1.00 92.25 85 GLN A O 1
ATOM 704 N N . LYS A 1 86 ? -3.198 6.296 5.546 1.00 93.00 86 LYS A N 1
ATOM 705 C CA . LYS A 1 86 ? -3.433 6.794 4.181 1.00 93.00 86 LYS A CA 1
ATOM 706 C C . LYS A 1 86 ? -2.288 6.411 3.243 1.00 93.00 86 LYS A C 1
ATOM 708 O O . LYS A 1 86 ? -2.544 5.889 2.160 1.00 93.00 86 LYS A O 1
ATOM 713 N N . ARG A 1 87 ? -1.036 6.612 3.673 1.00 92.81 87 ARG A N 1
ATOM 714 C CA . ARG A 1 87 ? 0.156 6.208 2.911 1.00 92.81 87 ARG A CA 1
ATOM 715 C C . ARG A 1 87 ? 0.170 4.705 2.660 1.00 92.81 87 ARG A C 1
ATOM 717 O O . ARG A 1 87 ? 0.313 4.300 1.514 1.00 92.81 87 ARG A O 1
ATOM 724 N N . ALA A 1 88 ? -0.064 3.889 3.687 1.00 91.81 88 ALA A N 1
ATOM 725 C CA . ALA A 1 88 ? -0.100 2.435 3.542 1.00 91.81 88 ALA A CA 1
ATOM 726 C C . ALA A 1 88 ? -1.137 1.970 2.500 1.00 91.81 88 ALA A C 1
ATOM 728 O O . ALA A 1 88 ? -0.816 1.139 1.654 1.00 91.81 88 ALA A O 1
ATOM 729 N N . LEU A 1 89 ? -2.346 2.548 2.506 1.00 93.50 89 LEU A N 1
ATOM 730 C CA . LEU A 1 89 ? -3.399 2.229 1.532 1.00 93.50 89 LEU A CA 1
ATOM 731 C C . LEU A 1 89 ? -2.998 2.590 0.095 1.00 93.50 89 LEU A C 1
ATOM 733 O O . LEU A 1 89 ? -3.218 1.803 -0.828 1.00 93.50 89 LEU A O 1
ATOM 737 N N . VAL A 1 90 ? -2.400 3.769 -0.103 1.00 94.31 90 VAL A N 1
ATOM 738 C CA . VAL A 1 90 ? -1.905 4.193 -1.421 1.00 94.31 90 VAL A CA 1
ATOM 739 C C . VAL A 1 90 ? -0.817 3.238 -1.898 1.00 94.31 90 VAL A C 1
ATOM 741 O O . VAL A 1 90 ? -0.928 2.690 -2.990 1.00 94.31 90 VAL A O 1
ATOM 744 N N . VAL A 1 91 ? 0.176 2.966 -1.056 1.00 93.62 91 VAL A N 1
ATOM 745 C CA . VAL A 1 91 ? 1.322 2.101 -1.364 1.00 93.62 91 VAL A CA 1
ATOM 746 C C . VAL A 1 91 ? 0.903 0.661 -1.675 1.00 93.62 91 VAL A C 1
ATOM 748 O O . VAL A 1 91 ? 1.483 0.028 -2.559 1.00 93.62 91 VAL A O 1
ATOM 751 N N . GLU A 1 92 ? -0.122 0.135 -0.998 1.00 92.94 92 GLU A N 1
ATOM 752 C CA . GLU A 1 92 ? -0.690 -1.189 -1.291 1.00 92.94 92 GLU A CA 1
ATOM 753 C C . GLU A 1 92 ? -1.329 -1.250 -2.691 1.00 92.94 92 GLU A C 1
ATOM 755 O O . GLU A 1 92 ? -1.257 -2.281 -3.372 1.00 92.94 92 GLU A O 1
ATOM 760 N N . SER A 1 93 ? -1.946 -0.148 -3.125 1.00 94.44 93 SER A N 1
ATOM 761 C CA . SER A 1 93 ? -2.633 -0.056 -4.416 1.00 94.44 93 SER A CA 1
ATOM 762 C C . SER A 1 93 ? -1.693 0.141 -5.611 1.00 94.44 93 SER A C 1
ATOM 764 O O . SER A 1 93 ? -2.096 -0.121 -6.744 1.00 94.44 93 SER A O 1
ATOM 766 N N . LEU A 1 94 ? -0.437 0.541 -5.387 1.00 94.38 94 LEU A N 1
ATOM 767 C CA . LEU A 1 94 ? 0.562 0.651 -6.451 1.00 94.38 94 LEU A CA 1
ATOM 768 C C . LEU A 1 94 ? 1.049 -0.737 -6.884 1.00 94.38 94 LEU A C 1
ATOM 770 O O . LEU A 1 94 ? 1.371 -1.592 -6.051 1.00 94.38 94 LEU A O 1
ATOM 774 N N . LYS A 1 95 ? 1.143 -0.956 -8.199 1.00 93.56 95 LYS A N 1
ATOM 775 C CA . LYS A 1 95 ? 1.687 -2.177 -8.814 1.00 93.56 95 LYS A CA 1
ATOM 776 C C . LYS A 1 95 ? 2.576 -1.843 -10.014 1.00 93.56 95 LYS A C 1
ATOM 778 O O . LYS A 1 95 ? 2.565 -0.722 -10.520 1.00 93.56 95 LYS A O 1
ATOM 783 N N . GLY A 1 96 ? 3.362 -2.829 -10.453 1.00 90.75 96 GLY A N 1
ATOM 784 C CA . GLY A 1 96 ? 4.253 -2.704 -11.610 1.00 90.75 96 GLY A CA 1
ATOM 785 C C . GLY A 1 96 ? 5.250 -1.553 -11.463 1.00 90.75 96 GLY A C 1
ATOM 786 O O . GLY A 1 96 ? 5.785 -1.328 -10.376 1.00 90.75 96 GLY A O 1
ATOM 787 N N . SER A 1 97 ? 5.453 -0.800 -12.544 1.00 89.44 97 SER A N 1
ATOM 788 C CA . SER A 1 97 ? 6.356 0.353 -12.576 1.00 89.44 97 SER A CA 1
ATOM 789 C C . SER A 1 97 ? 6.016 1.414 -11.532 1.00 89.44 97 SER A C 1
ATOM 791 O O . SER A 1 97 ? 6.916 1.974 -10.927 1.00 89.44 97 SER A O 1
ATOM 793 N N . ALA A 1 98 ? 4.730 1.664 -11.259 1.00 89.81 98 ALA A N 1
ATOM 794 C CA . ALA A 1 98 ? 4.334 2.661 -10.264 1.00 89.81 98 ALA A CA 1
ATOM 795 C C . ALA A 1 98 ? 4.823 2.281 -8.858 1.00 89.81 98 ALA A C 1
ATOM 797 O O . ALA A 1 98 ? 5.230 3.146 -8.084 1.00 89.81 98 ALA A O 1
ATOM 798 N N . ARG A 1 99 ? 4.817 0.980 -8.539 1.00 93.12 99 ARG A N 1
ATOM 799 C CA . ARG A 1 99 ? 5.379 0.474 -7.285 1.00 93.12 99 ARG A CA 1
ATOM 800 C C . ARG A 1 99 ? 6.903 0.524 -7.290 1.00 93.12 99 ARG A C 1
ATOM 802 O O . ARG A 1 99 ? 7.484 0.966 -6.310 1.00 93.12 99 ARG A O 1
ATOM 809 N N . TYR A 1 100 ? 7.517 0.112 -8.398 1.00 90.62 100 TYR A N 1
ATOM 810 C CA . TYR A 1 100 ? 8.964 0.177 -8.579 1.00 90.62 100 TYR A CA 1
ATOM 811 C C . TYR A 1 100 ? 9.487 1.603 -8.366 1.00 90.62 100 TYR A C 1
ATOM 813 O O . TYR A 1 100 ? 10.363 1.797 -7.535 1.00 90.62 100 TYR A O 1
ATOM 821 N N . CYS A 1 101 ? 8.882 2.605 -9.013 1.00 87.56 101 CYS A N 1
ATOM 822 C CA . CYS A 1 101 ? 9.247 4.011 -8.843 1.00 87.56 101 CYS A CA 1
ATOM 823 C C . CYS A 1 101 ? 9.162 4.456 -7.378 1.00 87.56 101 CYS A C 1
ATOM 825 O O . CYS A 1 101 ? 10.098 5.081 -6.889 1.00 87.56 101 CYS A O 1
ATOM 827 N N . TYR A 1 102 ? 8.083 4.086 -6.676 1.00 89.12 102 TYR A N 1
ATOM 828 C CA . TYR A 1 102 ? 7.906 4.403 -5.256 1.00 89.12 102 TYR A CA 1
ATOM 829 C C . TYR A 1 102 ? 9.008 3.802 -4.372 1.00 89.12 102 TYR A C 1
ATOM 831 O O . TYR A 1 102 ? 9.532 4.491 -3.510 1.00 89.12 102 TYR A O 1
ATOM 839 N N . ASP A 1 103 ? 9.380 2.538 -4.593 1.00 88.38 103 ASP A N 1
ATOM 840 C CA . ASP A 1 103 ? 10.404 1.864 -3.783 1.00 88.38 103 ASP A CA 1
ATOM 841 C C . ASP A 1 103 ? 11.838 2.331 -4.134 1.00 88.38 103 ASP A C 1
ATOM 843 O O . ASP A 1 103 ? 12.753 2.177 -3.327 1.00 88.38 103 ASP A O 1
ATOM 847 N N . THR A 1 104 ? 12.058 2.872 -5.340 1.00 87.88 104 THR A N 1
ATOM 848 C CA . THR A 1 104 ? 13.381 3.343 -5.796 1.00 87.88 104 THR A CA 1
ATOM 849 C C . THR A 1 104 ? 13.699 4.790 -5.444 1.00 87.88 104 THR A C 1
ATOM 851 O O . THR A 1 104 ? 14.862 5.186 -5.541 1.00 87.88 104 THR A O 1
ATOM 854 N N . GLU A 1 105 ? 12.699 5.598 -5.094 1.00 78.19 105 GLU A N 1
ATOM 855 C CA . GLU A 1 105 ? 12.929 6.998 -4.758 1.00 78.19 105 GLU A CA 1
ATOM 856 C C . GLU A 1 105 ? 13.394 7.095 -3.293 1.00 78.19 105 GLU A C 1
ATOM 858 O O . GLU A 1 105 ? 12.668 6.664 -2.399 1.00 78.19 105 GLU A O 1
ATOM 863 N N . PRO A 1 106 ? 14.613 7.599 -3.016 1.00 67.44 106 PRO A N 1
ATOM 864 C CA . PRO A 1 106 ? 15.060 7.778 -1.642 1.00 67.44 106 PRO A CA 1
ATOM 865 C C . PRO A 1 106 ? 14.188 8.837 -0.955 1.00 67.44 106 PRO A C 1
ATOM 867 O O . PRO A 1 106 ? 14.010 9.930 -1.495 1.00 67.44 106 PRO A O 1
ATOM 870 N N . ASP A 1 107 ? 13.685 8.520 0.244 1.00 63.34 107 ASP A N 1
ATOM 871 C CA . ASP A 1 107 ? 12.910 9.447 1.092 1.00 63.34 107 ASP A CA 1
ATOM 872 C C . ASP A 1 107 ? 13.701 10.737 1.417 1.00 63.34 107 ASP A C 1
ATOM 874 O O . ASP A 1 107 ? 13.116 11.784 1.701 1.00 63.34 107 ASP A O 1
ATOM 878 N N . ASP A 1 108 ? 15.032 10.685 1.304 1.00 62.44 108 ASP A N 1
ATOM 879 C CA . ASP A 1 108 ? 15.946 11.808 1.488 1.00 62.44 108 ASP A CA 1
ATOM 880 C C . ASP A 1 108 ? 16.149 12.595 0.182 1.00 62.44 108 ASP A C 1
ATOM 882 O O . ASP A 1 108 ? 17.158 12.481 -0.518 1.00 62.44 108 ASP A O 1
ATOM 886 N N . LYS A 1 109 ? 1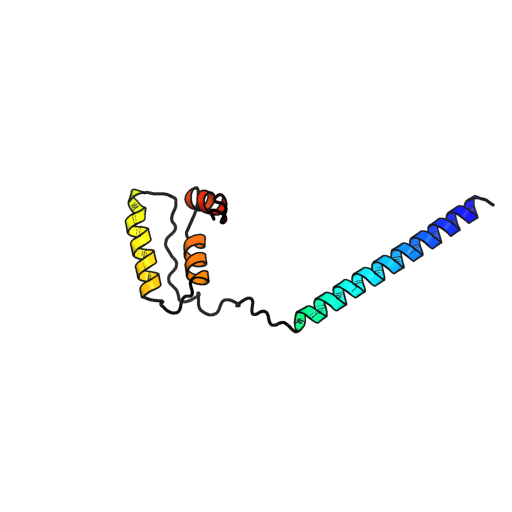5.179 13.454 -0.131 1.00 56.50 109 LYS A N 1
ATOM 887 C CA . LYS A 1 109 ? 15.431 14.702 -0.867 1.00 56.50 109 LYS A CA 1
ATOM 888 C C . LYS A 1 109 ? 15.161 15.873 0.076 1.00 56.50 109 LYS A C 1
ATOM 890 O O . LYS A 1 109 ? 14.173 16.588 -0.085 1.00 56.50 109 LYS A O 1
ATOM 895 N N . VAL A 1 110 ? 16.013 16.007 1.092 1.00 44.88 110 VAL A N 1
ATOM 896 C CA . VAL A 1 110 ? 16.106 17.191 1.962 1.00 44.88 110 VAL A CA 1
ATOM 897 C C . VAL A 1 110 ? 17.326 18.000 1.557 1.00 44.88 110 VAL A C 1
ATOM 899 O O . VAL A 1 110 ? 18.401 17.382 1.393 1.00 44.88 110 VAL A O 1
#

Foldseek 3Di:
DVVVVVVVVVVVVVVVVVVVVVVVVVVVVVVVVVVVPPPPCPPPDDPCVPQDQQAADEPPPVCVVVSVVSLVVSCVVCVVDDPVNSVVRVQVRYDDVRNVVVVPDPPPPD

Organism: NCBI:txid133383

Radius of gyration: 27.42 Å; chains: 1; bounding box: 68×55×48 Å

Sequence (110 aa):
MEVSMLEKSNLNRKIEVAQIKTEYYRQISELNDSRTSDDSSCGRSTKIKNVPKIPIFEEKLITFGRWLKGVKEIFENYPKLNDFQKRALVVESLKGSARYCYDTEPDDKV